Protein AF-A0A9E0G6K0-F1 (afdb_monomer)

Foldseek 3Di:
DDDDLVVLLVCLLQQLQCLLAADVDHCLVSLLVCCQQAVVSSVVNLVSSLNSVLVNLLVLLQCLQPPVVVSLVSQCPHPPGHPVLLVVLLVCVVVHPLLVSLLVCLVVVNRNSSSSSSCSNVVPPSVVNSVSSCVSSVVSSVVSSVVSNVVSCVPVVDRDND

Radius of gyration: 16.3 Å; Cα contacts (8 Å, |Δi|>4): 238; chains: 1; bounding box: 38×26×45 Å

Solvent-accessible surface area (backbone atoms only — not comparable to full-atom values): 8163 Å² total; per-residue (Å²): 134,85,74,55,73,68,58,52,38,52,50,30,19,52,39,16,22,36,33,16,59,75,42,81,65,62,53,62,61,57,33,38,53,35,13,53,65,22,39,64,57,18,64,68,32,48,64,31,23,50,51,17,23,50,55,18,24,49,53,30,15,50,37,7,51,76,39,39,71,63,41,50,56,54,45,48,70,30,82,97,40,46,69,68,59,52,52,51,53,43,51,43,47,70,79,41,59,54,56,60,41,48,31,50,34,45,71,75,65,47,64,64,31,52,57,20,23,43,34,20,56,71,64,51,54,70,68,58,50,52,54,37,48,50,50,24,48,47,53,46,54,53,51,53,34,49,50,42,36,53,50,36,30,72,75,63,77,56,48,40,78,120

Structure (mmCIF, N/CA/C/O backbone):
data_AF-A0A9E0G6K0-F1
#
_entry.id   AF-A0A9E0G6K0-F1
#
loop_
_atom_site.group_PDB
_atom_site.id
_atom_site.type_symbol
_atom_site.label_atom_id
_atom_site.label_alt_id
_atom_site.label_comp_id
_atom_site.label_asym_id
_atom_site.label_entity_id
_atom_site.label_seq_id
_atom_site.pdbx_PDB_ins_code
_atom_site.Cartn_x
_atom_site.Cartn_y
_atom_site.Cartn_z
_atom_site.occupancy
_atom_site.B_iso_or_equiv
_atom_site.auth_seq_id
_atom_site.auth_comp_id
_atom_site.auth_asym_id
_atom_site.auth_atom_id
_atom_site.pdbx_PDB_model_num
ATOM 1 N N . MET A 1 1 ? -20.016 -11.622 17.746 1.00 51.31 1 MET A N 1
ATOM 2 C CA . MET A 1 1 ? -18.907 -12.599 17.790 1.00 51.31 1 MET A CA 1
ATOM 3 C C . MET A 1 1 ? -17.608 -11.824 17.609 1.00 51.31 1 MET A C 1
ATOM 5 O O . MET A 1 1 ? -17.334 -11.375 16.505 1.00 51.31 1 MET A O 1
ATOM 9 N N . THR A 1 2 ? -16.867 -11.546 18.681 1.00 72.19 2 THR A N 1
ATOM 10 C CA . THR A 1 2 ? -15.574 -10.850 18.582 1.00 72.19 2 THR A CA 1
ATOM 11 C C . THR A 1 2 ? -14.532 -11.839 18.054 1.00 72.19 2 THR A C 1
ATOM 13 O O . THR A 1 2 ? -14.345 -12.919 18.612 1.00 72.19 2 THR A O 1
ATOM 16 N N . LEU A 1 3 ? -13.907 -11.532 16.914 1.00 82.38 3 LEU A N 1
ATOM 17 C CA . LEU A 1 3 ? -12.829 -12.362 16.368 1.00 82.38 3 LEU A CA 1
ATOM 18 C C . LEU A 1 3 ? -11.649 -12.380 17.348 1.00 82.38 3 LEU A C 1
ATOM 20 O O . LEU A 1 3 ? -11.385 -11.387 18.024 1.00 82.38 3 LEU A O 1
ATOM 24 N N . SER A 1 4 ? -10.916 -13.493 17.422 1.00 92.50 4 SER A N 1
ATOM 25 C CA . SER A 1 4 ? -9.696 -13.513 18.229 1.00 92.50 4 SER A CA 1
ATOM 26 C C . SER A 1 4 ? -8.639 -12.586 17.614 1.00 92.50 4 SER A C 1
ATOM 28 O O . SER A 1 4 ? -8.589 -12.448 16.384 1.00 92.50 4 SER A O 1
ATOM 30 N N . PRO A 1 5 ? -7.742 -11.992 18.422 1.00 92.19 5 PRO A N 1
ATOM 31 C CA . PRO A 1 5 ? -6.750 -11.059 17.899 1.00 92.19 5 PRO A CA 1
ATOM 32 C C . PRO A 1 5 ? -5.840 -11.679 16.826 1.00 92.19 5 PRO A C 1
ATOM 34 O O . PRO A 1 5 ? -5.481 -11.020 15.855 1.00 92.19 5 PRO A O 1
ATOM 37 N N . LEU A 1 6 ? -5.513 -12.972 16.951 1.00 94.75 6 LEU A N 1
ATOM 38 C CA . LEU A 1 6 ? -4.762 -13.709 15.931 1.00 94.75 6 LEU A CA 1
ATOM 39 C C . LEU A 1 6 ? -5.513 -13.755 14.593 1.00 94.75 6 LEU A C 1
ATOM 41 O O . LEU A 1 6 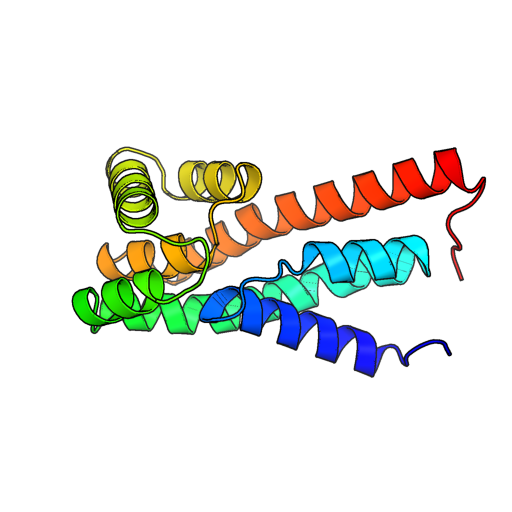? -4.927 -13.449 13.561 1.00 94.75 6 LEU A O 1
ATOM 45 N N . ARG A 1 7 ? -6.815 -14.073 14.611 1.00 95.31 7 ARG A N 1
ATOM 46 C CA . ARG A 1 7 ? -7.638 -14.122 13.393 1.00 95.31 7 ARG A CA 1
ATOM 47 C C . ARG A 1 7 ? -7.704 -12.761 12.709 1.00 95.31 7 ARG A C 1
ATOM 49 O O . ARG A 1 7 ? -7.574 -12.708 11.492 1.00 95.31 7 ARG A O 1
ATOM 56 N N . MET A 1 8 ? -7.852 -11.677 13.474 1.00 96.00 8 MET A N 1
ATOM 57 C CA . MET A 1 8 ? -7.858 -10.320 12.913 1.00 96.00 8 MET A CA 1
ATOM 58 C C . MET A 1 8 ? -6.560 -10.020 12.163 1.00 96.00 8 MET A C 1
ATOM 60 O O . MET A 1 8 ? -6.600 -9.572 11.024 1.00 96.00 8 MET A O 1
ATOM 64 N N . ARG A 1 9 ? -5.413 -10.349 12.765 1.00 97.31 9 ARG A N 1
ATOM 65 C CA . ARG A 1 9 ? -4.083 -10.112 12.182 1.00 97.31 9 ARG A CA 1
ATOM 66 C C . ARG A 1 9 ? -3.849 -10.954 10.935 1.00 97.31 9 ARG A C 1
ATOM 68 O O . ARG A 1 9 ? -3.331 -10.441 9.948 1.00 97.31 9 ARG A O 1
ATOM 75 N N . THR A 1 10 ? -4.280 -12.217 10.952 1.00 97.50 10 THR A N 1
ATOM 76 C CA . THR A 1 10 ? -4.235 -13.095 9.776 1.00 97.50 10 THR A CA 1
ATOM 77 C C . THR A 1 10 ? -5.090 -12.544 8.639 1.00 97.50 10 THR A C 1
ATOM 79 O O . THR A 1 10 ? -4.606 -12.467 7.515 1.00 97.50 10 THR A O 1
ATOM 82 N N . ILE A 1 11 ? -6.325 -12.110 8.918 1.00 96.88 11 ILE A N 1
ATOM 83 C CA . ILE A 1 11 ? -7.199 -11.498 7.906 1.00 96.88 11 ILE A CA 1
ATOM 84 C C . ILE A 1 11 ? -6.551 -10.227 7.352 1.00 96.88 11 ILE A C 1
ATOM 86 O O . ILE A 1 11 ? -6.446 -10.092 6.141 1.00 96.88 11 ILE A O 1
ATOM 90 N N . SER A 1 12 ? -6.044 -9.344 8.215 1.00 97.75 12 SER A N 1
ATOM 91 C CA . SER A 1 12 ? -5.348 -8.115 7.818 1.00 97.75 12 SER A CA 1
ATOM 92 C C . SER A 1 12 ? -4.178 -8.391 6.873 1.00 97.75 12 SER A C 1
ATOM 94 O O . SER A 1 12 ? -4.062 -7.753 5.827 1.00 97.75 12 SER A O 1
ATOM 96 N N . PHE A 1 13 ? -3.341 -9.374 7.208 1.00 98.31 13 PHE A N 1
ATOM 97 C CA . PHE A 1 13 ? -2.222 -9.785 6.366 1.00 98.31 13 PHE A CA 1
ATOM 98 C C . PHE A 1 13 ? -2.690 -10.338 5.016 1.00 98.31 13 PHE A C 1
ATOM 100 O O . PHE A 1 13 ? -2.244 -9.870 3.970 1.00 98.31 13 PHE A O 1
ATOM 107 N N . LEU A 1 14 ? -3.614 -11.303 5.022 1.00 97.38 14 LEU A N 1
ATOM 108 C CA . LEU A 1 14 ? -4.105 -11.932 3.795 1.00 97.38 14 LEU A CA 1
ATOM 109 C C . LEU A 1 14 ? -4.833 -10.936 2.890 1.00 97.38 14 LEU A C 1
ATOM 111 O O . LEU A 1 14 ? -4.693 -11.006 1.672 1.00 97.38 14 LEU A O 1
ATOM 115 N N . TRP A 1 15 ? -5.560 -9.979 3.467 1.00 96.88 15 TRP A N 1
ATOM 116 C CA . TRP A 1 15 ? -6.238 -8.930 2.711 1.00 96.88 15 TRP A CA 1
ATOM 117 C C . TRP A 1 15 ? -5.238 -7.978 2.058 1.00 96.88 15 TRP A C 1
ATOM 119 O O . TRP A 1 15 ? -5.356 -7.685 0.869 1.00 96.88 15 TRP A O 1
ATOM 129 N N . GLY A 1 16 ? -4.221 -7.538 2.808 1.00 97.25 16 GLY A N 1
ATOM 130 C CA . GLY A 1 16 ? -3.135 -6.719 2.270 1.00 97.25 16 GLY A CA 1
ATOM 131 C C . GLY A 1 16 ? -2.397 -7.416 1.126 1.00 97.25 16 GLY A C 1
ATOM 132 O O . GLY A 1 16 ? -2.149 -6.798 0.093 1.00 97.25 16 GLY A O 1
ATOM 133 N N . PHE A 1 17 ? -2.101 -8.710 1.281 1.00 97.81 17 PHE A N 1
ATOM 134 C CA . PHE A 1 17 ? -1.466 -9.531 0.247 1.00 97.81 17 PHE A CA 1
ATOM 135 C C . PHE A 1 17 ? -2.352 -9.701 -0.990 1.00 97.81 17 PHE A C 1
ATOM 137 O O . PHE A 1 17 ? -1.893 -9.513 -2.119 1.00 97.81 17 PHE A O 1
ATOM 144 N N . GLY A 1 18 ? -3.625 -10.039 -0.780 1.00 95.62 18 GLY A N 1
ATOM 145 C CA . GLY A 1 18 ? -4.591 -10.238 -1.852 1.00 95.62 18 GLY A CA 1
ATOM 146 C C . GLY A 1 18 ? -4.765 -8.975 -2.685 1.00 95.62 18 GLY A C 1
ATOM 147 O O . GLY A 1 18 ? -4.646 -9.029 -3.906 1.00 95.62 18 GLY A O 1
ATOM 148 N N . GLU A 1 19 ? -4.985 -7.822 -2.048 1.00 95.00 19 GLU A N 1
ATOM 149 C CA . GLU A 1 19 ? -5.148 -6.565 -2.783 1.00 95.00 19 GLU A CA 1
ATOM 150 C C . GLU A 1 19 ? -3.876 -6.139 -3.514 1.00 95.00 19 GLU A C 1
ATOM 152 O O . GLU A 1 19 ? -3.958 -5.666 -4.646 1.00 95.00 19 GLU A O 1
ATOM 157 N N . ALA A 1 20 ? -2.699 -6.374 -2.933 1.00 95.31 20 ALA A N 1
ATOM 158 C CA . ALA A 1 20 ? -1.437 -6.068 -3.595 1.00 95.31 20 ALA A CA 1
ATOM 159 C C . ALA A 1 20 ? -1.130 -6.970 -4.805 1.00 95.31 20 ALA A C 1
ATOM 161 O O . ALA A 1 20 ? -0.239 -6.631 -5.575 1.00 95.31 20 ALA A O 1
ATOM 162 N N . THR A 1 21 ? -1.850 -8.083 -4.992 1.00 92.88 21 THR A N 1
ATOM 163 C CA . THR A 1 21 ? -1.622 -9.048 -6.082 1.00 92.88 21 THR A CA 1
ATOM 164 C C . THR A 1 21 ? -2.771 -9.054 -7.091 1.00 92.88 21 THR A C 1
ATOM 166 O O . THR A 1 21 ? -2.654 -8.461 -8.159 1.00 92.88 21 THR A O 1
ATOM 169 N N . PHE A 1 22 ? -3.906 -9.674 -6.761 1.00 87.31 22 PHE A N 1
ATOM 170 C CA . PHE A 1 22 ? -5.002 -9.937 -7.707 1.00 87.31 22 PHE A CA 1
ATOM 171 C C . PHE A 1 22 ? -6.357 -9.364 -7.270 1.00 87.31 22 PHE A C 1
ATOM 173 O O . PHE A 1 22 ? -7.223 -9.111 -8.102 1.00 87.31 22 PHE A O 1
ATOM 180 N N . PHE A 1 23 ? -6.558 -9.115 -5.978 1.00 83.31 23 PHE A N 1
ATOM 181 C CA . PHE A 1 23 ? -7.855 -8.730 -5.424 1.00 83.31 23 PHE A CA 1
ATOM 182 C C . PHE A 1 23 ? -8.147 -7.242 -5.649 1.00 83.31 23 PHE A C 1
ATOM 184 O O . PHE A 1 23 ? -7.242 -6.413 -5.552 1.00 83.31 23 PHE A O 1
ATOM 191 N N . PHE A 1 24 ? -9.395 -6.884 -5.959 1.00 79.81 24 PHE A N 1
ATOM 192 C CA . PHE A 1 24 ? -9.778 -5.487 -6.221 1.00 79.81 24 PHE A CA 1
ATOM 193 C C . PHE A 1 24 ? -10.325 -4.756 -4.982 1.00 79.81 24 PHE A C 1
ATOM 195 O O . PHE A 1 24 ? -10.432 -3.532 -4.990 1.00 79.81 24 PHE A O 1
ATOM 202 N N . PHE A 1 25 ? -10.664 -5.476 -3.906 1.00 85.12 25 PHE A N 1
ATOM 203 C CA . PHE A 1 25 ? -11.187 -4.862 -2.685 1.00 85.12 25 PHE A CA 1
ATOM 204 C C . PHE A 1 25 ? -10.066 -4.349 -1.781 1.00 85.12 25 PHE A C 1
ATOM 206 O O . PHE A 1 25 ? -9.239 -5.120 -1.288 1.00 85.12 25 PHE A O 1
ATOM 213 N N . VAL A 1 26 ? -10.093 -3.048 -1.503 1.00 89.38 26 VAL A N 1
ATOM 214 C CA . VAL A 1 26 ? -9.063 -2.356 -0.723 1.00 89.38 26 VAL A CA 1
ATOM 215 C C . VAL A 1 26 ? -9.130 -2.740 0.767 1.00 89.38 26 VAL A C 1
ATOM 217 O O . VAL A 1 26 ? -10.234 -2.825 1.315 1.00 89.38 26 VAL A O 1
ATOM 220 N N . PRO A 1 27 ? -7.985 -2.939 1.457 1.00 92.94 27 PRO A N 1
ATOM 221 C CA . PRO A 1 27 ? -7.952 -3.234 2.894 1.00 92.94 27 PRO A CA 1
ATOM 222 C C . PRO A 1 27 ? -8.623 -2.185 3.788 1.00 92.94 27 PRO A C 1
ATOM 224 O O . PRO A 1 27 ? -8.969 -2.479 4.930 1.00 92.94 27 PRO A O 1
ATOM 227 N N . ASP A 1 28 ? -8.823 -0.977 3.267 1.00 93.88 28 ASP A N 1
ATOM 228 C CA . ASP A 1 28 ? -9.561 0.122 3.884 1.00 93.88 28 ASP A CA 1
ATOM 229 C C . ASP A 1 28 ? -10.904 -0.343 4.462 1.00 93.88 28 ASP A C 1
ATOM 231 O O . ASP A 1 28 ? -11.222 -0.006 5.596 1.00 93.88 28 ASP A O 1
ATOM 235 N N . ILE A 1 29 ? -11.645 -1.195 3.740 1.00 95.06 29 ILE A N 1
ATOM 236 C CA . ILE A 1 29 ? -12.942 -1.736 4.186 1.00 95.06 29 ILE A CA 1
ATOM 237 C C . ILE A 1 29 ? -12.784 -2.489 5.513 1.00 95.06 29 ILE A C 1
ATOM 239 O O . ILE A 1 29 ? -13.555 -2.297 6.456 1.00 95.06 29 ILE A O 1
ATOM 243 N N . TRP A 1 30 ? -11.760 -3.337 5.592 1.00 95.88 30 TRP A N 1
ATOM 244 C CA . TRP A 1 30 ? -11.474 -4.146 6.768 1.00 95.88 30 TRP A CA 1
ATOM 245 C C . TRP A 1 30 ? -10.995 -3.293 7.949 1.00 95.88 30 TRP A C 1
ATOM 247 O O . TRP A 1 30 ? -11.476 -3.466 9.069 1.00 95.88 30 TRP A O 1
ATOM 257 N N . LEU A 1 31 ? -10.097 -2.333 7.707 1.00 96.69 31 LEU A N 1
ATOM 258 C CA . LEU A 1 31 ? -9.599 -1.424 8.745 1.00 96.69 31 LEU A CA 1
ATOM 259 C C . LEU A 1 31 ? -10.696 -0.492 9.277 1.00 96.69 31 LEU A C 1
ATOM 261 O O . LEU A 1 31 ? -10.784 -0.287 10.489 1.00 96.69 31 LEU A O 1
ATOM 265 N N . THR A 1 32 ? -11.568 0.016 8.402 1.00 95.69 32 THR A N 1
ATOM 266 C CA . THR A 1 32 ? -12.750 0.797 8.781 1.00 95.69 32 THR A CA 1
ATOM 267 C C . THR A 1 32 ? -13.697 -0.025 9.651 1.00 95.69 32 THR A C 1
ATOM 269 O O . THR A 1 32 ? -14.135 0.456 10.692 1.00 95.69 32 THR A O 1
ATOM 272 N N . TYR A 1 33 ? -13.978 -1.280 9.290 1.00 94.56 33 TYR A N 1
ATOM 273 C CA . TYR A 1 33 ? -14.779 -2.160 10.143 1.00 94.56 33 TYR A CA 1
ATOM 274 C C . TYR A 1 33 ? -14.133 -2.355 11.522 1.00 94.56 33 TYR A C 1
ATOM 276 O O . TYR A 1 33 ? -14.790 -2.166 12.546 1.00 94.56 33 TYR A O 1
ATOM 284 N N . LEU A 1 34 ? -12.837 -2.689 11.559 1.00 94.94 34 LEU A N 1
ATOM 285 C CA . LEU A 1 34 ? -12.132 -2.923 12.816 1.00 94.94 34 LEU A CA 1
ATOM 286 C C . LEU A 1 34 ? -12.154 -1.695 13.718 1.00 94.94 34 LEU A C 1
ATOM 288 O O . LEU A 1 34 ? -12.482 -1.836 14.889 1.00 94.94 34 LEU A O 1
ATOM 292 N N . VAL A 1 35 ? -11.846 -0.507 13.192 1.00 95.38 35 VAL A N 1
ATOM 293 C CA . VAL A 1 35 ? -11.763 0.705 14.015 1.00 95.38 35 VAL A CA 1
ATOM 294 C C . VAL A 1 35 ? -13.121 1.144 14.558 1.00 95.38 35 VAL A C 1
ATOM 296 O O . VAL A 1 35 ? -13.165 1.693 15.652 1.00 95.38 35 VAL A O 1
ATOM 299 N N . LEU A 1 36 ? -14.219 0.867 13.846 1.00 92.75 36 LEU A N 1
ATOM 300 C CA . LEU A 1 36 ? -15.579 1.155 14.316 1.00 92.75 36 LEU A CA 1
ATOM 301 C C . LEU A 1 36 ? -16.058 0.170 15.393 1.00 92.75 36 LEU A C 1
ATOM 303 O O . LEU A 1 36 ? -16.867 0.539 16.239 1.00 92.75 36 LEU A O 1
ATOM 307 N N . VAL A 1 37 ? -15.566 -1.073 15.378 1.00 90.62 37 VAL A N 1
ATOM 308 C CA . VAL A 1 37 ? -15.896 -2.095 16.390 1.00 90.62 37 VAL A CA 1
ATOM 309 C C . VAL A 1 37 ? -14.991 -1.994 17.617 1.00 90.62 37 VAL A C 1
ATOM 311 O O . VAL A 1 37 ? -15.445 -2.171 18.745 1.00 90.62 37 VAL A O 1
ATOM 314 N N . ASN A 1 38 ? -13.701 -1.771 17.390 1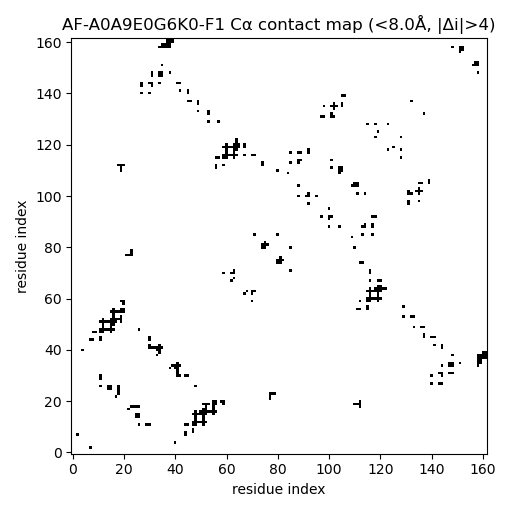.00 91.38 38 ASN A N 1
ATOM 315 C CA . ASN A 1 38 ? -12.671 -1.643 18.406 1.00 91.38 38 ASN A CA 1
ATOM 316 C C . ASN A 1 38 ? -11.561 -0.735 17.870 1.00 91.38 38 ASN A C 1
ATOM 318 O O . ASN A 1 38 ? -10.721 -1.147 17.058 1.00 91.38 38 ASN A O 1
ATOM 322 N N . ARG A 1 39 ? -11.527 0.500 18.372 1.00 92.12 39 ARG A N 1
ATOM 323 C CA . ARG A 1 39 ? -10.594 1.526 17.898 1.00 92.12 39 ARG A CA 1
ATOM 324 C C . ARG A 1 39 ? -9.145 1.045 17.920 1.00 92.12 39 ARG A C 1
ATOM 326 O O . ARG A 1 39 ? -8.398 1.230 16.959 1.00 92.12 39 ARG A O 1
ATOM 333 N N . ARG A 1 40 ? -8.748 0.403 19.018 1.00 93.31 40 ARG A N 1
ATOM 334 C CA . ARG A 1 40 ? -7.383 -0.071 19.258 1.00 93.31 40 ARG A CA 1
ATOM 335 C C . ARG A 1 40 ? -6.990 -1.174 18.279 1.00 93.31 40 ARG A C 1
ATOM 337 O O . ARG A 1 40 ? -5.875 -1.142 17.757 1.00 93.31 40 ARG A O 1
ATOM 344 N N . GLU A 1 41 ? -7.882 -2.117 17.993 1.00 94.56 41 GLU A N 1
ATOM 345 C CA . GLU A 1 41 ? -7.612 -3.159 17.001 1.00 94.56 41 GLU A CA 1
ATOM 346 C C . GLU A 1 41 ? -7.567 -2.604 15.573 1.00 94.56 41 GLU A C 1
ATOM 348 O O . GLU A 1 41 ? -6.727 -3.062 14.801 1.00 94.56 41 GLU A O 1
ATOM 353 N N . GLY A 1 42 ? -8.346 -1.568 15.238 1.00 95.19 42 GLY A N 1
ATOM 354 C CA . GLY A 1 42 ? -8.221 -0.859 13.957 1.00 95.19 42 GLY A CA 1
ATOM 355 C C . GLY A 1 42 ? -6.783 -0.413 13.673 1.00 95.19 42 GLY A C 1
ATOM 356 O O . GLY A 1 42 ? -6.187 -0.808 12.672 1.00 95.19 42 GLY A O 1
ATOM 357 N N . TYR A 1 43 ? -6.169 0.317 14.608 1.00 96.88 43 TYR A N 1
ATOM 358 C CA . TYR A 1 43 ? -4.783 0.776 14.455 1.00 96.88 43 TYR A CA 1
ATOM 359 C C . TYR A 1 43 ? -3.747 -0.348 14.560 1.00 96.88 43 TYR A C 1
ATOM 361 O O . TYR A 1 43 ? -2.777 -0.366 13.802 1.00 96.88 43 TYR A O 1
ATOM 369 N N . ARG A 1 44 ? -3.942 -1.317 15.465 1.00 97.06 44 ARG A N 1
ATOM 370 C CA . ARG A 1 44 ? -3.012 -2.450 15.636 1.00 97.06 44 ARG A CA 1
ATOM 371 C C . ARG A 1 44 ? -2.914 -3.341 14.404 1.00 97.06 44 ARG A C 1
ATOM 373 O O . ARG A 1 44 ? -1.909 -4.029 14.245 1.00 97.06 44 ARG A O 1
ATOM 380 N N . ASN A 1 45 ? -3.935 -3.349 13.551 1.00 98.06 45 ASN A N 1
ATOM 381 C CA . ASN A 1 45 ? -3.975 -4.188 12.360 1.00 98.06 45 ASN A CA 1
ATOM 382 C C . ASN A 1 45 ? -3.341 -3.535 11.118 1.00 98.06 45 ASN A C 1
ATOM 384 O O . ASN A 1 45 ? -2.938 -4.262 10.211 1.00 98.06 45 ASN A O 1
ATOM 388 N N . ILE A 1 46 ? -3.146 -2.210 11.101 1.00 98.31 46 ILE A N 1
ATOM 389 C CA . ILE A 1 46 ? -2.453 -1.483 10.019 1.00 98.31 46 ILE A CA 1
ATOM 390 C C . ILE A 1 46 ? -1.095 -2.110 9.645 1.00 98.31 46 ILE A C 1
ATOM 392 O O . ILE A 1 46 ? -0.901 -2.408 8.465 1.00 98.31 46 ILE A O 1
ATOM 396 N N . PRO A 1 47 ? -0.156 -2.373 10.580 1.00 98.38 47 PRO A N 1
ATOM 397 C CA . PRO A 1 47 ? 1.137 -2.960 10.218 1.00 98.38 47 PRO A CA 1
ATOM 398 C C . PRO A 1 47 ? 1.015 -4.351 9.581 1.00 98.38 47 PRO A C 1
ATOM 400 O O . PRO A 1 47 ? 1.833 -4.698 8.735 1.00 98.38 47 PRO A O 1
ATOM 403 N N . PHE A 1 48 ? -0.014 -5.134 9.919 1.00 98.44 48 PHE A N 1
ATOM 404 C CA . PHE A 1 48 ? -0.241 -6.449 9.312 1.00 98.44 48 PHE A CA 1
ATOM 405 C C . PHE A 1 48 ? -0.755 -6.326 7.877 1.00 98.44 48 PHE A C 1
ATOM 407 O O . PHE A 1 48 ? -0.299 -7.067 7.009 1.00 98.44 48 PHE A O 1
ATOM 414 N N . VAL A 1 49 ? -1.634 -5.353 7.609 1.00 98.19 49 VAL A N 1
ATOM 415 C CA . VAL A 1 49 ? -2.044 -5.016 6.237 1.00 98.19 49 VAL A CA 1
ATOM 416 C C . VAL A 1 49 ? -0.841 -4.560 5.415 1.00 98.19 49 VAL A C 1
ATOM 418 O O . VAL A 1 49 ? -0.669 -5.017 4.288 1.00 98.19 49 VAL A O 1
ATOM 421 N N . ILE A 1 50 ? 0.018 -3.698 5.973 1.00 98.31 50 ILE A N 1
ATOM 422 C CA . ILE A 1 50 ? 1.244 -3.246 5.298 1.00 98.31 50 ILE A CA 1
ATOM 423 C C . ILE A 1 50 ? 2.174 -4.431 5.028 1.00 98.31 50 ILE A C 1
ATOM 425 O O . ILE A 1 50 ? 2.663 -4.557 3.913 1.00 98.31 50 ILE A O 1
ATOM 429 N N . ALA A 1 51 ? 2.386 -5.325 5.996 1.00 98.50 51 ALA A N 1
ATOM 430 C CA . ALA A 1 51 ? 3.235 -6.501 5.815 1.00 98.50 51 ALA A CA 1
ATOM 431 C C . ALA A 1 51 ? 2.714 -7.427 4.704 1.00 98.50 51 ALA A C 1
ATOM 433 O O . ALA A 1 51 ? 3.483 -7.851 3.843 1.00 98.50 51 ALA A O 1
ATOM 434 N N . GLY A 1 52 ? 1.403 -7.687 4.679 1.00 98.31 52 GLY A N 1
ATOM 435 C CA . GLY A 1 52 ? 0.767 -8.435 3.596 1.00 98.31 52 GLY A CA 1
ATOM 436 C C . GLY A 1 52 ? 0.935 -7.739 2.248 1.00 98.31 52 GLY A C 1
ATOM 437 O O . GLY A 1 52 ? 1.324 -8.365 1.265 1.00 98.31 52 GLY A O 1
ATOM 438 N N . ALA A 1 53 ? 0.715 -6.424 2.218 1.00 97.94 53 ALA A N 1
ATOM 439 C CA . ALA A 1 53 ? 0.870 -5.613 1.020 1.00 97.94 53 ALA A CA 1
ATOM 440 C C . ALA A 1 53 ? 2.307 -5.607 0.496 1.00 97.94 53 ALA A C 1
ATOM 442 O O . ALA A 1 53 ? 2.496 -5.720 -0.704 1.00 97.94 53 ALA A O 1
ATOM 443 N N . LEU A 1 54 ? 3.314 -5.528 1.367 1.00 98.44 54 LEU A N 1
ATOM 444 C CA . LEU A 1 54 ? 4.718 -5.634 0.972 1.00 98.44 54 LEU A CA 1
ATOM 445 C C . LEU A 1 54 ? 5.041 -7.012 0.401 1.00 98.44 54 LEU A C 1
ATOM 447 O O . LEU A 1 54 ? 5.735 -7.094 -0.605 1.00 98.44 54 LEU A O 1
ATOM 451 N N . ALA A 1 55 ? 4.524 -8.085 1.004 1.00 98.50 55 ALA A N 1
ATOM 452 C CA . ALA A 1 55 ? 4.725 -9.434 0.489 1.00 98.50 55 ALA A CA 1
ATOM 453 C C . ALA A 1 55 ? 4.090 -9.606 -0.902 1.00 98.50 55 ALA A C 1
ATOM 455 O O . ALA A 1 55 ? 4.744 -10.087 -1.823 1.00 98.50 55 ALA A O 1
ATOM 456 N N . GLY A 1 56 ? 2.845 -9.156 -1.086 1.00 98.00 56 GLY A N 1
ATOM 457 C CA . GLY A 1 56 ? 2.172 -9.204 -2.387 1.00 98.00 56 GLY A CA 1
ATOM 458 C C . GLY A 1 56 ? 2.795 -8.256 -3.417 1.00 98.00 56 GLY A C 1
ATOM 459 O O . GLY A 1 56 ? 3.002 -8.623 -4.571 1.00 98.00 56 GLY A O 1
ATOM 460 N N . GLY A 1 57 ? 3.179 -7.058 -2.983 1.00 97.94 57 GLY A N 1
ATOM 461 C CA . GLY A 1 57 ? 3.876 -6.065 -3.793 1.00 97.94 57 GLY A CA 1
ATOM 462 C C . GLY A 1 57 ? 5.246 -6.549 -4.244 1.00 97.94 57 GLY A C 1
ATOM 463 O O . GLY A 1 57 ? 5.611 -6.311 -5.384 1.00 97.94 57 GLY A O 1
ATOM 464 N N . ALA A 1 58 ? 5.976 -7.289 -3.407 1.00 98.50 58 ALA A N 1
ATOM 465 C CA . ALA A 1 58 ? 7.230 -7.923 -3.800 1.00 98.50 58 ALA A CA 1
ATOM 466 C C . ALA A 1 58 ? 7.013 -8.959 -4.913 1.00 98.50 58 ALA A C 1
ATOM 468 O O . ALA A 1 58 ? 7.782 -8.983 -5.868 1.00 98.50 58 ALA A O 1
ATOM 469 N N . VAL A 1 59 ? 5.944 -9.764 -4.845 1.00 98.31 59 VAL A N 1
ATOM 470 C CA . VAL A 1 59 ? 5.586 -10.701 -5.926 1.00 98.31 59 VAL A CA 1
ATOM 471 C C . VAL A 1 59 ? 5.329 -9.945 -7.231 1.00 98.31 59 VAL A C 1
ATOM 473 O O . VAL A 1 59 ? 5.913 -10.284 -8.256 1.00 98.31 59 VAL A O 1
ATOM 476 N N . MET A 1 60 ? 4.512 -8.891 -7.193 1.00 98.25 60 MET A N 1
ATOM 477 C CA . MET A 1 60 ? 4.197 -8.093 -8.383 1.00 98.25 60 MET A CA 1
ATOM 478 C C . MET A 1 60 ? 5.403 -7.311 -8.915 1.00 98.25 60 MET A C 1
ATOM 480 O O . MET A 1 60 ? 5.576 -7.199 -10.125 1.00 98.25 60 MET A O 1
ATOM 484 N N . TYR A 1 61 ? 6.263 -6.815 -8.025 1.00 98.50 61 TYR A N 1
ATOM 485 C CA . TYR A 1 61 ? 7.526 -6.173 -8.373 1.00 98.50 61 TYR A CA 1
ATOM 486 C C . TYR A 1 61 ? 8.445 -7.144 -9.113 1.00 98.50 61 TYR A C 1
ATOM 488 O O . TYR A 1 61 ? 8.936 -6.827 -10.192 1.00 98.50 61 TYR A O 1
ATOM 496 N N . LEU A 1 62 ? 8.644 -8.352 -8.578 1.00 98.44 62 LEU A N 1
ATOM 497 C CA . LEU A 1 62 ? 9.470 -9.363 -9.238 1.00 98.44 62 LEU A CA 1
ATOM 498 C C . LEU A 1 62 ? 8.849 -9.787 -10.572 1.00 98.44 62 LEU A C 1
ATOM 500 O O . LEU A 1 62 ? 9.570 -9.967 -11.549 1.00 98.44 62 LEU A O 1
ATOM 504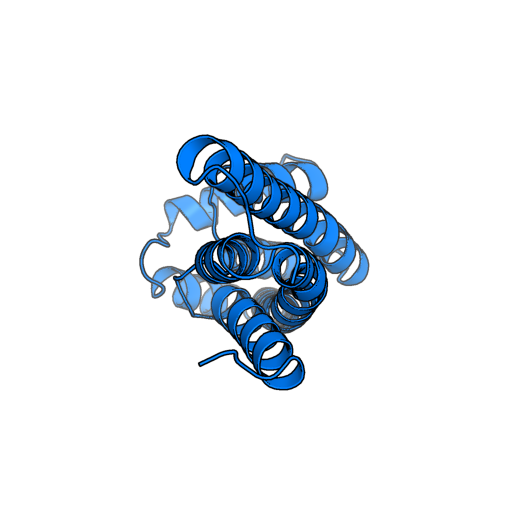 N N . TYR A 1 63 ? 7.520 -9.881 -10.645 1.00 98.12 63 TYR A N 1
ATOM 505 C CA . TYR A 1 63 ? 6.833 -10.179 -11.896 1.00 98.12 63 TYR A CA 1
ATOM 506 C C . TYR A 1 63 ? 7.087 -9.094 -12.955 1.00 98.12 63 TYR A C 1
ATOM 508 O 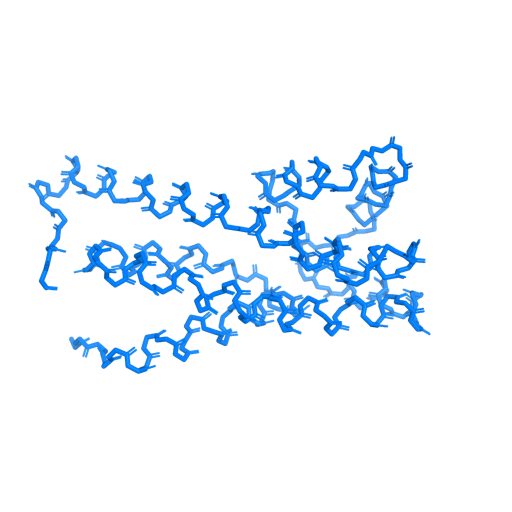O . TYR A 1 63 ? 7.448 -9.417 -14.083 1.00 98.12 63 TYR A O 1
ATOM 516 N N . GLY A 1 64 ? 7.001 -7.815 -12.577 1.00 98.00 64 GLY A N 1
ATOM 517 C CA . GLY A 1 64 ? 7.356 -6.698 -13.454 1.00 98.00 64 GLY A CA 1
ATOM 518 C C . GLY A 1 64 ? 8.831 -6.683 -13.864 1.00 98.00 64 GLY A C 1
ATOM 519 O O . GLY A 1 64 ? 9.136 -6.394 -15.015 1.00 98.00 64 GLY A O 1
ATOM 520 N N . ALA A 1 65 ? 9.741 -7.048 -12.956 1.00 98.00 65 ALA A N 1
ATOM 521 C CA . ALA A 1 65 ? 11.181 -7.063 -13.218 1.00 98.00 65 ALA A CA 1
ATOM 522 C C . ALA A 1 65 ? 11.621 -8.187 -14.173 1.00 98.00 65 ALA A C 1
ATOM 524 O O . ALA A 1 65 ? 12.541 -7.989 -14.964 1.00 98.00 65 ALA A O 1
ATOM 525 N N . TYR A 1 66 ? 10.991 -9.365 -14.100 1.00 97.94 66 TYR A N 1
ATOM 526 C CA . TYR A 1 66 ? 11.390 -10.536 -14.895 1.00 97.94 66 TYR A CA 1
ATOM 527 C C . TYR A 1 66 ? 10.502 -10.809 -16.114 1.00 97.94 66 TYR A C 1
ATOM 529 O O . TYR A 1 66 ? 10.947 -11.484 -17.040 1.00 97.94 66 TYR A O 1
ATOM 537 N N . ALA A 1 67 ? 9.256 -10.329 -16.125 1.00 97.44 67 ALA A N 1
ATOM 538 C CA . ALA A 1 67 ? 8.292 -10.590 -17.194 1.00 97.44 67 ALA A CA 1
ATOM 539 C C . ALA A 1 67 ? 7.278 -9.439 -17.337 1.00 97.44 67 ALA A C 1
ATOM 541 O O . ALA A 1 67 ? 6.066 -9.650 -17.242 1.00 97.44 67 ALA A O 1
ATOM 542 N N . SER A 1 68 ? 7.775 -8.219 -17.571 1.00 95.25 68 SER A N 1
ATOM 543 C CA . SER A 1 68 ? 6.977 -6.984 -17.635 1.00 95.25 68 SER A CA 1
ATOM 544 C C . SER A 1 68 ? 5.766 -7.079 -18.567 1.00 95.25 68 SER A C 1
ATOM 546 O O . SER A 1 68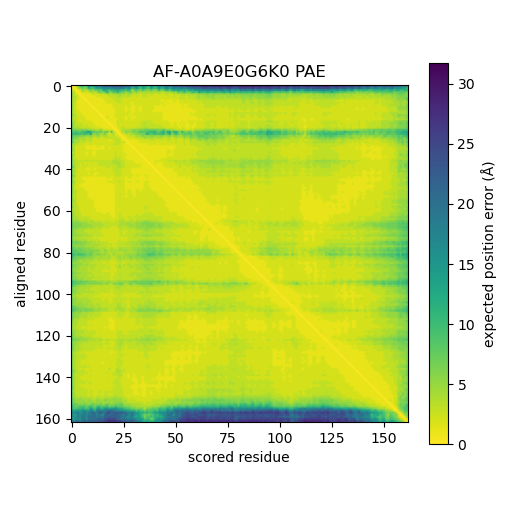 ? 4.660 -6.757 -18.140 1.00 95.25 68 SER A O 1
ATOM 548 N N . ASP A 1 69 ? 5.925 -7.574 -19.797 1.00 95.38 69 ASP A N 1
ATOM 549 C CA . ASP A 1 69 ? 4.817 -7.682 -20.760 1.00 95.38 69 ASP A CA 1
ATOM 550 C C . ASP A 1 69 ? 3.685 -8.577 -20.233 1.00 95.38 69 ASP A C 1
ATOM 552 O O . ASP A 1 69 ? 2.512 -8.201 -20.249 1.00 95.38 69 ASP A O 1
ATOM 556 N N . SER A 1 70 ? 4.042 -9.737 -19.674 1.00 97.19 70 SER A N 1
ATOM 557 C CA . SER A 1 70 ? 3.086 -10.670 -19.068 1.00 97.19 70 SER A CA 1
ATOM 558 C C . SER A 1 70 ? 2.445 -10.086 -17.805 1.00 97.19 70 SER A C 1
ATOM 560 O O . SER A 1 70 ? 1.247 -10.258 -17.573 1.00 97.19 70 SER A O 1
ATOM 562 N N . ALA A 1 71 ? 3.212 -9.352 -16.995 1.00 96.56 71 ALA A N 1
ATOM 563 C CA . ALA A 1 71 ? 2.701 -8.673 -15.810 1.00 96.56 71 ALA A CA 1
ATOM 564 C C . ALA A 1 71 ? 1.695 -7.569 -16.171 1.00 96.56 71 ALA A C 1
ATOM 566 O O . ALA A 1 71 ? 0.679 -7.421 -15.494 1.00 96.56 71 ALA A O 1
ATOM 567 N N . ARG A 1 72 ? 1.930 -6.827 -17.260 1.00 95.50 72 ARG A N 1
ATOM 568 C CA . ARG A 1 72 ? 1.009 -5.795 -17.761 1.00 95.50 72 ARG A CA 1
ATOM 569 C C . ARG A 1 72 ? -0.288 -6.404 -18.290 1.00 95.50 72 ARG A C 1
ATOM 571 O O . ARG A 1 72 ? -1.352 -5.906 -17.938 1.00 95.50 72 ARG A O 1
ATOM 578 N N . LEU A 1 73 ? -0.216 -7.512 -19.032 1.00 95.19 73 LEU A N 1
ATOM 579 C CA . LEU A 1 73 ? -1.406 -8.268 -19.453 1.00 95.19 73 LEU A CA 1
ATOM 580 C C . LEU A 1 73 ? -2.199 -8.805 -18.256 1.00 95.19 73 LEU A C 1
ATOM 582 O O . LEU A 1 73 ? -3.425 -8.745 -18.239 1.00 95.19 73 LEU A O 1
ATOM 586 N N . PHE A 1 74 ? -1.504 -9.301 -17.230 1.00 95.75 74 PHE A N 1
ATOM 587 C CA . PHE A 1 74 ? -2.151 -9.726 -15.994 1.00 95.75 74 PHE A CA 1
ATOM 588 C C . PHE A 1 74 ? -2.872 -8.563 -15.300 1.00 95.75 74 PHE A C 1
ATOM 590 O O . PHE A 1 74 ? -4.003 -8.736 -14.856 1.00 95.75 74 PHE A O 1
ATOM 597 N N . LEU A 1 75 ? -2.243 -7.386 -15.218 1.00 94.81 75 LEU A N 1
ATOM 598 C CA . LEU A 1 75 ? -2.865 -6.195 -14.640 1.00 94.81 75 LEU A CA 1
ATOM 599 C C . LEU A 1 75 ? -4.107 -5.754 -15.419 1.00 94.81 75 LEU A C 1
ATOM 601 O O . LEU A 1 75 ? -5.101 -5.423 -14.788 1.00 94.81 75 LEU A O 1
ATOM 605 N N . ASP A 1 76 ? -4.069 -5.787 -16.750 1.00 93.50 76 ASP A N 1
ATOM 606 C CA . ASP A 1 76 ? -5.204 -5.427 -17.613 1.00 93.50 76 ASP A CA 1
ATOM 607 C C . ASP A 1 76 ? -6.410 -6.372 -17.443 1.00 93.50 76 ASP A C 1
ATOM 609 O O . ASP A 1 76 ? -7.562 -5.979 -17.599 1.00 93.50 76 ASP A O 1
ATOM 613 N N . ALA A 1 77 ? -6.165 -7.622 -17.039 1.00 92.38 77 ALA A N 1
ATOM 614 C CA . ALA A 1 77 ? -7.224 -8.573 -16.710 1.00 92.38 77 ALA A CA 1
ATOM 615 C C . ALA A 1 77 ? -7.864 -8.332 -15.325 1.00 92.38 77 ALA A C 1
ATOM 617 O O . ALA A 1 77 ? -8.905 -8.922 -15.014 1.00 92.38 77 ALA A O 1
ATOM 618 N N . VAL A 1 78 ? -7.262 -7.502 -14.465 1.00 91.00 78 VAL A N 1
ATOM 619 C CA . VAL A 1 78 ? -7.817 -7.183 -13.143 1.00 91.00 78 VAL A CA 1
ATOM 620 C C . VAL A 1 78 ? -8.936 -6.145 -13.298 1.00 91.00 78 VAL A C 1
ATOM 622 O O . VAL A 1 78 ? -8.711 -5.085 -13.882 1.00 91.00 78 VAL A O 1
ATOM 625 N N . PRO A 1 79 ? -10.131 -6.370 -12.715 1.00 89.06 79 PRO A N 1
ATOM 626 C CA . PRO A 1 79 ? -11.219 -5.400 -12.783 1.00 89.06 79 PRO A CA 1
ATOM 627 C C . PRO A 1 79 ? -10.799 -4.000 -12.320 1.00 89.06 79 PRO A C 1
ATOM 629 O O . PRO A 1 79 ? -10.098 -3.855 -11.318 1.00 89.06 79 PRO A O 1
ATOM 632 N N . ALA A 1 80 ? -11.288 -2.977 -13.028 1.00 86.88 80 ALA A N 1
ATOM 633 C CA . ALA A 1 80 ? -10.986 -1.559 -12.797 1.00 86.88 80 ALA A CA 1
ATOM 634 C C . ALA A 1 80 ? -9.521 -1.139 -13.042 1.00 86.88 80 ALA A C 1
ATOM 636 O O . ALA A 1 80 ? -9.157 -0.001 -12.745 1.00 86.88 80 ALA A O 1
ATOM 637 N N . ILE A 1 81 ? -8.699 -2.014 -13.624 1.00 90.56 81 ILE A N 1
ATOM 638 C CA . ILE A 1 81 ? -7.397 -1.660 -14.188 1.00 90.56 81 ILE A CA 1
ATOM 639 C C . ILE A 1 81 ? -7.523 -1.740 -15.705 1.00 90.56 81 ILE A C 1
ATOM 641 O O . ILE A 1 81 ? -8.053 -2.706 -16.233 1.00 90.56 81 ILE A O 1
ATOM 645 N N . GLY A 1 82 ? -7.083 -0.692 -16.395 1.00 89.62 82 GLY A N 1
ATOM 646 C CA . GLY A 1 82 ? -7.023 -0.664 -17.853 1.00 89.62 82 GLY A CA 1
ATOM 647 C C . GLY A 1 82 ? -5.702 -0.065 -18.332 1.00 89.62 82 GLY A C 1
ATOM 648 O O . GLY A 1 82 ? -4.968 0.517 -17.519 1.00 89.62 82 GLY A O 1
ATOM 649 N N . PRO A 1 83 ? -5.405 -0.129 -19.642 1.00 91.31 83 PRO A N 1
ATOM 650 C CA . PRO A 1 83 ? -4.079 0.192 -20.169 1.00 91.31 83 PRO A CA 1
ATOM 651 C C . PRO A 1 83 ? -3.662 1.634 -19.873 1.00 91.31 83 PRO A C 1
ATOM 653 O O . PRO A 1 83 ? -2.554 1.878 -19.408 1.00 91.31 83 PRO A O 1
ATOM 656 N N . ALA A 1 84 ? -4.597 2.581 -20.005 1.00 93.44 84 ALA A N 1
ATOM 657 C CA . ALA A 1 84 ? -4.361 3.996 -19.724 1.00 93.44 84 ALA A CA 1
ATOM 658 C C . ALA A 1 84 ? -3.917 4.266 -18.273 1.00 93.44 84 ALA A C 1
ATOM 660 O O . ALA A 1 84 ? -3.109 5.161 -18.031 1.00 93.44 84 ALA A O 1
ATOM 661 N N . LEU A 1 85 ? -4.417 3.493 -17.301 1.00 94.12 85 LEU A N 1
ATOM 662 C CA . LEU A 1 85 ? -4.030 3.647 -15.896 1.00 94.12 85 LEU A CA 1
ATOM 663 C C . LEU A 1 85 ? -2.609 3.121 -15.653 1.00 94.12 85 LEU A C 1
ATOM 665 O O . LEU A 1 85 ? -1.846 3.726 -14.902 1.00 94.12 85 LEU A O 1
ATOM 669 N N . ILE A 1 86 ? -2.251 2.016 -16.313 1.00 94.88 86 ILE A N 1
ATOM 670 C CA . ILE A 1 86 ? -0.907 1.428 -16.259 1.00 94.88 86 ILE A CA 1
ATOM 671 C C . ILE A 1 86 ? 0.102 2.377 -16.914 1.00 94.88 86 ILE A C 1
ATOM 673 O O . ILE A 1 86 ? 1.132 2.685 -16.315 1.00 94.88 86 ILE A O 1
ATOM 677 N N . ASP A 1 87 ? -0.208 2.873 -18.112 1.00 95.62 87 ASP A N 1
ATOM 678 C CA . ASP A 1 87 ? 0.646 3.798 -18.862 1.00 95.62 87 ASP A CA 1
ATOM 679 C C . ASP A 1 87 ? 0.822 5.127 -18.122 1.00 95.62 87 ASP A C 1
ATOM 681 O O . ASP A 1 87 ? 1.945 5.607 -17.980 1.00 95.62 87 ASP A O 1
ATOM 685 N N . GLY A 1 88 ? -0.256 5.684 -17.561 1.00 96.19 88 GLY A N 1
ATOM 686 C CA . GLY A 1 88 ? -0.188 6.908 -16.763 1.00 96.19 88 GLY A CA 1
ATOM 687 C C . GLY A 1 88 ? 0.660 6.749 -15.497 1.00 96.19 88 GLY A C 1
ATOM 688 O O . GLY A 1 88 ? 1.444 7.639 -15.160 1.00 96.19 88 GLY A O 1
ATOM 689 N N . ALA A 1 89 ? 0.557 5.607 -14.807 1.00 95.38 89 ALA A N 1
ATOM 690 C CA . ALA A 1 89 ? 1.396 5.307 -13.647 1.00 95.38 89 ALA A CA 1
ATOM 691 C C . ALA A 1 89 ? 2.873 5.149 -14.033 1.00 95.38 89 ALA A C 1
ATOM 693 O O . ALA A 1 89 ? 3.746 5.645 -13.317 1.00 95.38 89 ALA A O 1
ATOM 694 N N . ARG A 1 90 ? 3.149 4.499 -15.169 1.00 96.06 90 ARG A N 1
ATOM 695 C CA . ARG A 1 90 ? 4.498 4.361 -15.724 1.00 96.06 90 ARG A CA 1
ATOM 696 C C . ARG A 1 90 ? 5.105 5.710 -16.075 1.00 96.06 90 ARG A C 1
ATOM 698 O O . ARG A 1 90 ? 6.221 5.985 -15.645 1.00 96.06 90 ARG A O 1
ATOM 705 N N . GLU A 1 91 ? 4.380 6.551 -16.806 1.00 97.00 91 GLU A N 1
ATOM 706 C CA . GLU A 1 91 ? 4.889 7.865 -17.197 1.00 97.00 91 GLU A CA 1
ATOM 707 C C . GLU A 1 91 ? 5.130 8.745 -15.970 1.00 97.00 91 GLU A C 1
ATOM 709 O O . GLU A 1 91 ? 6.209 9.310 -15.812 1.00 97.00 91 GLU A O 1
ATOM 714 N N . SER A 1 92 ? 4.197 8.738 -15.013 1.00 96.38 92 SER A N 1
ATOM 715 C CA . SER A 1 92 ? 4.369 9.459 -13.748 1.00 96.38 92 SER A CA 1
ATOM 716 C C . SER A 1 92 ? 5.618 8.998 -12.990 1.00 96.38 92 SER A C 1
ATOM 718 O O . SER A 1 92 ? 6.355 9.824 -12.462 1.00 96.38 92 SER A O 1
ATOM 720 N N . MET A 1 93 ? 5.883 7.686 -12.939 1.00 95.75 93 MET A N 1
ATOM 721 C CA . MET A 1 93 ? 7.085 7.123 -12.306 1.00 95.75 93 MET A CA 1
ATOM 722 C C . MET A 1 93 ? 8.376 7.475 -13.059 1.00 95.75 93 MET A C 1
ATOM 724 O O . MET A 1 93 ? 9.437 7.515 -12.440 1.00 95.75 93 MET A O 1
ATOM 728 N N . ARG A 1 94 ? 8.298 7.709 -14.375 1.00 95.69 94 ARG A N 1
ATOM 729 C CA . ARG A 1 94 ? 9.430 8.098 -15.231 1.00 95.69 94 ARG A CA 1
ATOM 730 C C . ARG A 1 94 ? 9.804 9.564 -15.055 1.00 95.69 94 ARG A C 1
ATOM 732 O O . ARG A 1 94 ? 10.987 9.887 -15.034 1.00 95.69 94 ARG A O 1
ATOM 739 N N . GLU A 1 95 ? 8.807 10.434 -14.947 1.00 95.12 95 GLU A N 1
ATOM 740 C CA . GLU A 1 95 ? 8.999 11.885 -14.853 1.00 95.12 95 GLU A CA 1
ATOM 741 C C . GLU A 1 95 ? 9.175 12.371 -13.408 1.00 95.12 95 GLU A C 1
ATOM 743 O O . GLU A 1 95 ? 9.873 13.353 -13.151 1.00 95.12 95 GLU A O 1
ATOM 748 N N . GLY A 1 96 ? 8.527 11.699 -12.457 1.00 93.50 96 GLY A N 1
ATOM 749 C CA . GLY A 1 96 ? 8.460 12.109 -11.062 1.00 93.50 96 GLY A CA 1
ATOM 750 C C . GLY A 1 96 ? 9.376 11.323 -10.128 1.00 93.50 96 GLY A C 1
ATOM 751 O O . GLY A 1 96 ? 9.888 10.248 -10.431 1.00 93.50 96 GLY A O 1
ATOM 752 N N . HIS A 1 97 ? 9.534 11.837 -8.909 1.00 95.69 97 HIS A N 1
ATOM 753 C CA . HIS A 1 97 ? 10.195 11.091 -7.844 1.00 95.69 97 HIS A CA 1
ATOM 754 C C . HIS A 1 97 ? 9.281 9.957 -7.352 1.00 95.69 97 HIS A C 1
ATOM 756 O O . HIS A 1 97 ? 8.184 10.224 -6.854 1.00 95.69 97 HIS A O 1
ATOM 762 N N . ALA A 1 98 ? 9.748 8.705 -7.420 1.00 94.69 98 ALA A N 1
ATOM 763 C CA . ALA A 1 98 ? 8.941 7.505 -7.159 1.00 94.69 98 ALA A CA 1
ATOM 764 C C . ALA A 1 98 ? 8.122 7.566 -5.856 1.00 94.69 98 ALA A C 1
ATOM 766 O O . ALA A 1 98 ? 6.932 7.266 -5.867 1.00 94.69 98 ALA A O 1
ATOM 767 N N . LEU A 1 99 ? 8.708 8.034 -4.744 1.00 96.31 99 LEU A N 1
ATOM 768 C CA . LEU A 1 99 ? 7.974 8.213 -3.481 1.00 96.31 99 LEU A CA 1
ATOM 769 C C . LEU A 1 99 ? 6.744 9.125 -3.626 1.00 96.31 99 LEU A C 1
ATOM 771 O O . LEU A 1 99 ? 5.671 8.795 -3.127 1.00 96.31 99 LEU A O 1
ATOM 775 N N . VAL A 1 100 ? 6.899 10.271 -4.294 1.00 96.62 100 VAL A N 1
ATOM 776 C CA . VAL A 1 100 ? 5.829 11.267 -4.453 1.00 96.62 100 VAL A CA 1
ATOM 777 C C . VAL A 1 100 ? 4.726 10.699 -5.335 1.00 96.62 100 VAL A C 1
ATOM 779 O O . VAL A 1 100 ? 3.552 10.798 -4.991 1.0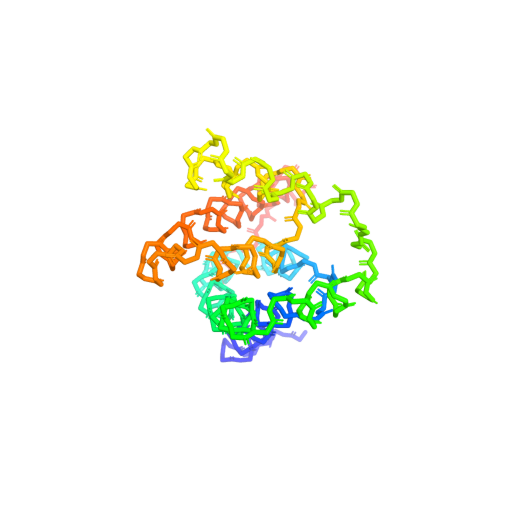0 96.62 100 VAL A O 1
ATOM 782 N N . VAL A 1 101 ? 5.107 10.043 -6.430 1.00 97.12 101 VAL A N 1
ATOM 783 C CA . VAL A 1 101 ? 4.179 9.431 -7.385 1.00 97.12 101 VAL A CA 1
ATOM 784 C C . VAL A 1 101 ? 3.394 8.293 -6.736 1.00 97.12 101 VAL A C 1
ATOM 786 O O . VAL A 1 101 ? 2.168 8.273 -6.814 1.00 97.12 101 VAL A O 1
ATOM 789 N N . MET A 1 102 ? 4.074 7.383 -6.032 1.00 97.38 102 MET A N 1
ATOM 790 C CA . MET A 1 102 ? 3.428 6.283 -5.311 1.00 97.38 102 MET A CA 1
ATOM 791 C C . MET A 1 102 ? 2.498 6.802 -4.211 1.00 97.38 102 MET A C 1
ATOM 793 O O . MET A 1 102 ? 1.405 6.267 -4.020 1.00 97.38 102 MET A O 1
ATOM 797 N N . GLN A 1 103 ? 2.899 7.854 -3.490 1.00 97.31 103 GLN A N 1
ATOM 798 C CA . GLN A 1 103 ? 2.063 8.465 -2.461 1.00 97.31 103 GLN A CA 1
ATOM 799 C C . GLN A 1 103 ? 0.826 9.144 -3.059 1.00 97.31 103 GLN A C 1
ATOM 801 O O . GLN A 1 103 ? -0.274 8.947 -2.540 1.00 97.31 103 GLN A O 1
ATOM 806 N N . ALA A 1 104 ? 0.989 9.917 -4.135 1.00 95.56 104 ALA A N 1
ATOM 807 C CA . ALA A 1 104 ? -0.108 10.583 -4.828 1.00 95.56 104 ALA A CA 1
ATOM 808 C C . ALA A 1 104 ? -1.089 9.558 -5.407 1.00 95.56 104 ALA A C 1
ATOM 810 O O . ALA A 1 104 ? -2.280 9.620 -5.118 1.00 95.56 104 ALA A O 1
ATOM 811 N N . GLY A 1 105 ? -0.582 8.545 -6.113 1.00 93.75 105 GLY A N 1
ATOM 812 C CA . GLY A 1 105 ? -1.386 7.447 -6.641 1.00 93.75 105 GLY A CA 1
ATOM 813 C C . GLY A 1 105 ? -2.150 6.690 -5.559 1.00 93.75 105 GLY A C 1
ATOM 814 O O . GLY A 1 105 ? -3.350 6.457 -5.702 1.00 93.75 105 GLY A O 1
ATOM 815 N N . SER A 1 106 ? -1.487 6.383 -4.437 1.00 92.88 106 SER A N 1
ATOM 816 C CA . SER A 1 106 ? -2.120 5.766 -3.265 1.00 92.88 106 SER A CA 1
ATOM 817 C C . SER A 1 106 ? -3.303 6.596 -2.761 1.00 92.88 106 SER A C 1
ATOM 819 O O . SER A 1 106 ? -4.346 6.034 -2.444 1.00 92.88 106 SER A O 1
ATOM 821 N N . LEU A 1 107 ? -3.199 7.927 -2.726 1.00 91.81 107 LEU A N 1
ATOM 822 C CA . LEU A 1 107 ? -4.291 8.803 -2.282 1.00 91.81 107 LEU A CA 1
ATOM 823 C C . LEU A 1 107 ? -5.397 8.960 -3.336 1.00 91.81 107 LEU A C 1
ATOM 825 O O . LEU A 1 107 ? -6.571 8.979 -2.976 1.00 91.81 107 LEU 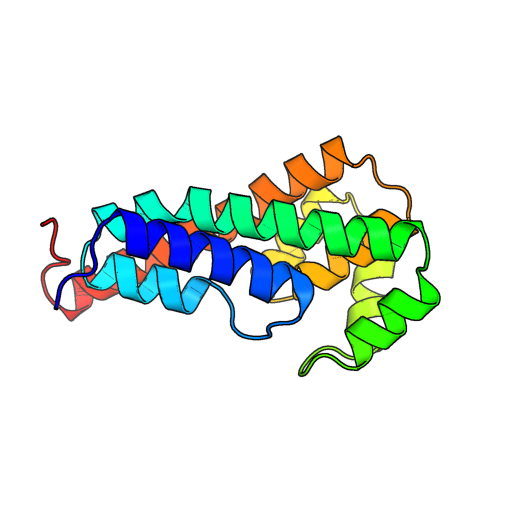A O 1
ATOM 829 N N . SER A 1 108 ? -5.045 8.990 -4.621 1.00 90.69 108 SER A N 1
ATOM 830 C CA . SER A 1 108 ? -5.991 9.072 -5.744 1.00 90.69 108 SER A CA 1
ATOM 831 C C . SER A 1 108 ? -6.742 7.765 -6.028 1.00 90.69 108 SER A C 1
ATOM 833 O O . SER A 1 108 ? -7.634 7.748 -6.869 1.00 90.69 108 SER A O 1
ATOM 835 N N . GLY A 1 109 ? -6.407 6.675 -5.332 1.00 88.62 109 GLY A N 1
ATOM 836 C CA . GLY A 1 109 ? -7.063 5.375 -5.495 1.00 88.62 109 GLY A CA 1
ATOM 837 C C . GLY A 1 109 ? -6.489 4.520 -6.625 1.00 88.62 109 GLY A C 1
ATOM 838 O O . GLY A 1 109 ? -7.125 3.550 -7.030 1.00 88.62 109 GLY A O 1
ATOM 839 N N . VAL A 1 110 ? -5.291 4.843 -7.119 1.00 92.56 110 VAL A N 1
ATOM 840 C CA . VAL A 1 110 ? -4.578 3.996 -8.080 1.00 92.56 110 VAL A CA 1
ATOM 841 C C . VAL A 1 110 ? -4.140 2.704 -7.372 1.00 92.56 110 VAL A C 1
ATOM 843 O O . VAL A 1 110 ? -3.484 2.780 -6.326 1.00 92.56 110 VAL A O 1
ATOM 846 N N . PRO A 1 111 ? -4.467 1.514 -7.911 1.00 93.81 111 PRO A N 1
ATOM 847 C CA . PRO A 1 111 ? -4.115 0.248 -7.280 1.00 93.81 111 PRO A CA 1
ATOM 848 C C . PRO A 1 111 ? -2.605 0.081 -7.092 1.00 93.81 111 PRO A C 1
ATOM 850 O O . PRO A 1 111 ? -1.819 0.227 -8.029 1.00 93.81 111 PRO A O 1
ATOM 853 N N . TYR A 1 112 ? -2.196 -0.304 -5.883 1.00 95.12 112 TYR A N 1
ATOM 854 C CA . TYR A 1 112 ? -0.785 -0.420 -5.501 1.00 95.12 112 TYR A CA 1
ATOM 855 C C . TYR A 1 112 ? 0.013 -1.386 -6.397 1.00 95.12 112 TYR A C 1
ATOM 857 O O . TYR A 1 112 ? 1.167 -1.121 -6.734 1.00 95.12 112 TYR A O 1
ATOM 865 N N . LYS A 1 113 ? -0.628 -2.473 -6.843 1.00 96.62 113 LYS A N 1
ATOM 866 C CA . LYS A 1 113 ? -0.051 -3.487 -7.740 1.00 96.62 113 LYS A CA 1
ATOM 867 C C . LYS A 1 113 ? 0.492 -2.921 -9.059 1.00 96.62 113 LYS A C 1
ATOM 869 O O . LYS A 1 113 ? 1.451 -3.470 -9.591 1.00 96.62 113 LYS A O 1
ATOM 874 N N . ILE A 1 114 ? -0.074 -1.814 -9.556 1.00 96.94 114 ILE A N 1
ATOM 875 C CA . ILE A 1 114 ? 0.408 -1.149 -10.775 1.00 96.94 114 ILE A CA 1
ATOM 876 C C . ILE A 1 114 ? 1.802 -0.575 -10.523 1.00 96.94 114 ILE A C 1
ATOM 878 O O . ILE A 1 114 ? 2.733 -0.875 -11.263 1.00 96.94 114 ILE A O 1
ATOM 882 N N . TYR A 1 115 ? 1.976 0.176 -9.431 1.00 97.50 115 TYR A N 1
ATOM 883 C CA . TYR A 1 115 ? 3.280 0.724 -9.050 1.00 97.50 115 TYR A CA 1
ATOM 884 C C . TYR A 1 115 ? 4.298 -0.358 -8.693 1.00 97.50 115 TYR A C 1
ATOM 886 O O . TYR A 1 115 ? 5.490 -0.149 -8.899 1.00 97.50 115 TYR A O 1
ATOM 894 N N . ALA A 1 116 ? 3.850 -1.508 -8.184 1.00 98.00 116 ALA A N 1
ATOM 895 C CA . ALA A 1 116 ? 4.726 -2.651 -7.960 1.00 98.00 116 ALA A CA 1
ATOM 896 C C . ALA A 1 116 ? 5.313 -3.176 -9.276 1.00 98.00 116 ALA A C 1
ATOM 898 O O . ALA A 1 116 ? 6.534 -3.213 -9.417 1.00 98.00 116 ALA A O 1
ATOM 899 N N . VAL A 1 117 ? 4.462 -3.495 -10.259 1.00 98.19 117 VAL A N 1
ATOM 900 C CA . VAL A 1 117 ? 4.902 -3.963 -11.585 1.00 98.19 117 VAL A CA 1
ATOM 901 C C . VAL A 1 117 ? 5.775 -2.921 -12.280 1.00 98.19 117 VAL A C 1
ATOM 903 O O . VAL A 1 117 ? 6.866 -3.254 -12.729 1.00 98.19 117 VAL A O 1
ATOM 906 N N . VAL A 1 118 ? 5.336 -1.659 -12.315 1.00 97.56 118 VAL A N 1
ATOM 907 C CA . VAL A 1 118 ? 6.084 -0.555 -12.939 1.00 97.56 118 VAL A CA 1
ATOM 908 C C . VAL A 1 118 ? 7.434 -0.341 -12.252 1.00 97.56 118 VAL A C 1
ATOM 910 O O . VAL A 1 118 ? 8.445 -0.165 -12.924 1.00 97.56 118 VAL A O 1
ATOM 913 N N . GLY A 1 119 ? 7.486 -0.388 -10.917 1.00 97.44 119 GLY A N 1
ATOM 914 C CA . GLY A 1 119 ? 8.736 -0.259 -10.167 1.00 97.44 119 GLY A CA 1
ATOM 915 C C . GLY A 1 119 ? 9.731 -1.371 -10.500 1.00 97.44 119 GLY A C 1
ATOM 916 O O . GLY A 1 119 ? 10.917 -1.090 -10.667 1.00 97.44 119 GLY A O 1
ATOM 917 N N . GLY A 1 120 ? 9.244 -2.607 -10.646 1.00 97.69 120 GLY A N 1
ATOM 918 C CA . GLY A 1 120 ? 10.049 -3.746 -11.085 1.00 97.69 120 GLY A CA 1
ATOM 919 C C . GLY A 1 120 ? 10.547 -3.597 -12.517 1.00 97.69 120 GLY A C 1
ATOM 920 O O . GLY A 1 120 ? 11.739 -3.742 -12.769 1.00 97.69 120 GLY A O 1
ATOM 921 N N . GLU A 1 121 ? 9.648 -3.236 -13.433 1.00 97.44 121 GLU A N 1
ATOM 922 C CA . GLU A 1 121 ? 9.961 -2.993 -14.844 1.00 97.44 121 GLU A CA 1
ATOM 923 C C . GLU A 1 121 ? 11.033 -1.904 -15.018 1.00 97.44 121 GLU A C 1
ATOM 925 O O . GLU A 1 121 ? 11.922 -2.022 -15.858 1.00 97.44 121 GLU A O 1
ATOM 930 N N . MET A 1 122 ? 10.971 -0.845 -14.210 1.00 96.38 122 MET A N 1
ATOM 931 C CA . MET A 1 122 ? 11.912 0.276 -14.259 1.00 96.38 122 MET A CA 1
ATOM 932 C C . MET A 1 122 ? 13.200 0.040 -13.456 1.00 96.38 122 MET A C 1
ATOM 934 O O . MET A 1 122 ? 14.069 0.911 -13.434 1.00 96.38 122 MET A O 1
ATOM 938 N N . GLY A 1 123 ? 13.336 -1.102 -12.774 1.00 96.75 123 GLY A N 1
ATOM 939 C CA . GLY A 1 123 ? 14.518 -1.423 -11.973 1.00 96.75 123 GLY A CA 1
ATOM 940 C C . GLY A 1 123 ? 14.696 -0.545 -10.727 1.00 96.75 123 GLY A C 1
ATOM 941 O O . GLY A 1 123 ? 15.826 -0.319 -10.289 1.00 96.75 123 GLY A O 1
ATOM 942 N N . LEU A 1 124 ? 13.608 -0.031 -10.141 1.00 97.12 124 LEU A N 1
ATOM 943 C CA . LEU A 1 124 ? 13.667 0.725 -8.888 1.00 97.12 124 LEU A CA 1
ATOM 944 C C . LEU A 1 124 ? 14.193 -0.177 -7.769 1.00 97.12 124 LEU A C 1
ATOM 946 O O . LEU A 1 124 ? 13.574 -1.187 -7.484 1.00 97.12 124 LEU A O 1
ATOM 950 N N . SER A 1 125 ? 15.270 0.212 -7.074 1.00 97.88 125 SER A N 1
ATOM 951 C CA . SER A 1 125 ? 15.846 -0.578 -5.969 1.00 97.88 125 SER A CA 1
ATOM 952 C C . SER A 1 125 ? 14.765 -1.240 -5.090 1.00 97.88 125 SER A C 1
ATOM 954 O O . SER A 1 125 ? 13.944 -0.514 -4.519 1.00 97.88 125 SER A O 1
ATOM 956 N N . PRO A 1 126 ? 14.770 -2.580 -4.917 1.00 97.25 126 PRO A N 1
ATOM 957 C CA . PRO A 1 126 ? 13.742 -3.284 -4.146 1.00 97.25 126 PRO A CA 1
ATOM 958 C C . PRO A 1 126 ? 13.591 -2.750 -2.717 1.00 97.25 126 PRO A C 1
ATOM 960 O O . PRO A 1 126 ? 12.491 -2.706 -2.170 1.00 97.25 126 PRO A O 1
ATOM 963 N N . VAL A 1 127 ? 14.699 -2.293 -2.123 1.00 97.88 127 VAL A N 1
ATOM 964 C CA . VAL A 1 127 ? 14.712 -1.680 -0.790 1.00 97.88 127 VAL A CA 1
ATOM 965 C C . VAL A 1 127 ? 13.997 -0.329 -0.806 1.00 97.88 127 VAL A C 1
ATOM 967 O O . VAL A 1 127 ? 13.152 -0.081 0.052 1.00 97.88 127 VAL A O 1
ATOM 970 N N . LEU A 1 128 ? 14.285 0.532 -1.789 1.00 97.81 128 LEU A N 1
ATOM 971 C CA . LEU A 1 128 ? 13.596 1.820 -1.924 1.00 97.81 128 LEU A CA 1
ATOM 972 C C . LEU A 1 128 ? 12.115 1.622 -2.236 1.00 97.81 128 LEU A C 1
ATOM 974 O O . LEU A 1 128 ? 11.278 2.271 -1.616 1.00 97.81 128 LEU A O 1
ATOM 978 N N . PHE A 1 129 ? 11.782 0.685 -3.124 1.00 98.06 129 PHE A N 1
ATOM 979 C CA . PHE A 1 129 ? 10.401 0.318 -3.411 1.00 98.06 129 PHE A CA 1
ATOM 980 C C . PHE A 1 129 ? 9.657 -0.114 -2.140 1.00 98.06 129 PHE A C 1
ATOM 982 O O . PHE A 1 129 ? 8.555 0.373 -1.883 1.00 98.06 129 PHE A O 1
ATOM 989 N N . ALA A 1 130 ? 10.256 -0.974 -1.309 1.00 98.12 130 ALA A N 1
ATOM 990 C CA . ALA A 1 130 ? 9.657 -1.399 -0.047 1.00 98.12 130 ALA A CA 1
ATOM 991 C C . ALA A 1 130 ? 9.456 -0.218 0.918 1.00 98.12 130 ALA A C 1
ATOM 993 O O . ALA A 1 130 ? 8.367 -0.059 1.469 1.00 98.12 130 ALA A O 1
ATOM 994 N N . VAL A 1 131 ? 10.458 0.654 1.077 1.00 98.38 131 VAL A N 1
ATOM 995 C CA . VAL A 1 131 ? 10.357 1.854 1.927 1.00 98.38 131 VAL A CA 1
ATOM 996 C C . VAL A 1 131 ? 9.248 2.786 1.436 1.00 98.38 131 VAL A C 1
ATOM 998 O O . VAL A 1 131 ? 8.391 3.197 2.219 1.00 98.38 131 VAL A O 1
ATOM 1001 N N . TYR A 1 132 ? 9.212 3.087 0.138 1.00 98.06 132 TYR A N 1
ATOM 1002 C CA . TYR A 1 132 ? 8.187 3.954 -0.444 1.00 98.06 132 TYR A CA 1
ATOM 1003 C C . TYR A 1 132 ? 6.798 3.331 -0.341 1.00 98.06 132 TYR A C 1
ATOM 1005 O O . TYR A 1 132 ? 5.835 4.039 -0.061 1.00 98.06 132 TYR A O 1
ATOM 1013 N N . SER A 1 133 ? 6.697 2.008 -0.473 1.00 97.56 133 SER A N 1
ATOM 1014 C CA . SER A 1 133 ? 5.454 1.269 -0.259 1.00 97.56 133 SER A CA 1
ATOM 1015 C C . SER A 1 133 ? 4.955 1.405 1.179 1.00 97.56 133 SER A C 1
ATOM 1017 O O . SER A 1 133 ? 3.777 1.693 1.377 1.00 97.56 133 SER A O 1
ATOM 1019 N N . VAL A 1 134 ? 5.832 1.260 2.183 1.00 98.19 134 VAL A N 1
ATOM 1020 C CA . VAL A 1 134 ? 5.465 1.455 3.598 1.00 98.19 134 VAL A CA 1
ATOM 1021 C C . VAL A 1 134 ? 4.925 2.860 3.829 1.00 98.19 134 VAL A C 1
ATOM 1023 O O . VAL A 1 134 ? 3.880 3.002 4.460 1.00 98.19 134 VAL A O 1
ATOM 1026 N N . ILE A 1 135 ? 5.596 3.886 3.300 1.00 98.00 135 ILE A N 1
ATOM 1027 C CA . ILE A 1 135 ? 5.173 5.281 3.468 1.00 98.00 135 ILE A CA 1
ATOM 1028 C C . ILE A 1 135 ? 3.829 5.514 2.763 1.00 98.00 135 ILE A C 1
ATOM 1030 O O . ILE A 1 135 ? 2.849 5.869 3.417 1.00 98.00 135 ILE A O 1
ATOM 1034 N N . ALA A 1 136 ? 3.751 5.225 1.460 1.00 96.06 136 ALA A N 1
ATOM 1035 C CA . ALA A 1 136 ? 2.570 5.476 0.634 1.00 96.06 136 ALA A CA 1
ATOM 1036 C C . ALA A 1 136 ? 1.308 4.779 1.163 1.00 96.06 136 ALA A C 1
ATOM 1038 O O . ALA A 1 136 ? 0.217 5.362 1.180 1.00 96.06 136 ALA A O 1
ATOM 1039 N N . ARG A 1 137 ? 1.456 3.527 1.608 1.00 96.00 137 ARG A N 1
ATOM 1040 C CA . ARG A 1 137 ? 0.367 2.703 2.147 1.00 96.00 137 ARG A CA 1
ATOM 1041 C C . ARG A 1 137 ? 0.051 3.074 3.587 1.00 96.00 137 ARG A C 1
ATOM 1043 O O . ARG A 1 137 ? -1.116 3.224 3.934 1.00 96.00 137 ARG A O 1
ATOM 1050 N N . GLY A 1 138 ? 1.078 3.258 4.414 1.00 96.69 138 GLY A N 1
ATOM 1051 C CA . GLY A 1 138 ? 0.933 3.606 5.822 1.00 96.69 138 GLY A CA 1
ATOM 1052 C C . GLY A 1 138 ? 0.187 4.918 6.014 1.00 96.69 138 GLY A C 1
ATOM 1053 O O . GLY A 1 138 ? -0.756 4.961 6.801 1.00 96.69 138 GLY A O 1
ATOM 1054 N N . VAL A 1 139 ? 0.529 5.949 5.234 1.00 96.88 139 VAL A N 1
ATOM 1055 C CA . VAL A 1 139 ? -0.189 7.231 5.246 1.00 96.88 139 VAL A CA 1
ATOM 1056 C C . VAL A 1 139 ? -1.663 7.027 4.899 1.00 96.88 139 VAL A C 1
ATOM 1058 O O . VAL A 1 139 ? -2.521 7.435 5.678 1.00 96.88 139 VAL A O 1
ATOM 1061 N N . ARG A 1 140 ? -1.985 6.337 3.794 1.00 95.50 140 ARG A N 1
ATOM 1062 C CA . ARG A 1 140 ? -3.381 6.076 3.400 1.00 95.50 140 ARG A CA 1
ATOM 1063 C C . ARG A 1 140 ? -4.153 5.346 4.499 1.00 95.50 140 AR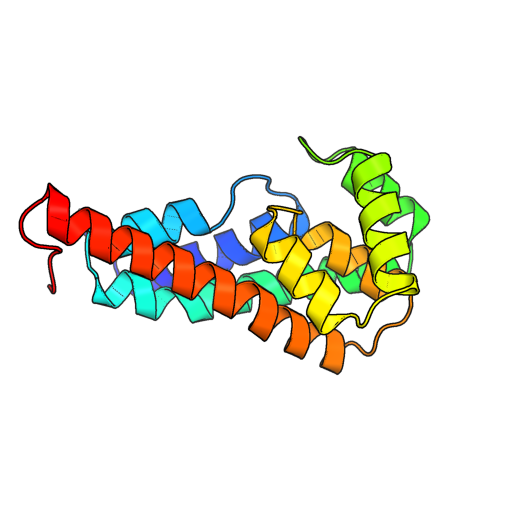G A C 1
ATOM 1065 O O . ARG A 1 140 ? -5.231 5.789 4.887 1.00 95.50 140 ARG A O 1
ATOM 1072 N N . PHE A 1 141 ? -3.604 4.252 5.018 1.00 96.38 141 PHE A N 1
ATOM 1073 C CA . PHE A 1 141 ? -4.286 3.440 6.022 1.00 96.38 141 PHE A CA 1
ATOM 1074 C C . PHE A 1 141 ? -4.491 4.183 7.333 1.00 96.38 141 PHE A C 1
ATOM 1076 O O . PHE A 1 141 ? -5.574 4.098 7.908 1.00 96.38 141 PHE A O 1
ATOM 1083 N N . LEU A 1 142 ? -3.500 4.949 7.791 1.00 97.19 142 LEU A N 1
ATOM 1084 C CA . LEU A 1 142 ? -3.642 5.788 8.978 1.00 97.19 142 LEU A CA 1
ATOM 1085 C C . LEU A 1 142 ? -4.700 6.874 8.776 1.00 97.19 142 LEU A C 1
ATOM 1087 O O . LEU A 1 142 ? -5.520 7.079 9.672 1.00 97.19 142 LEU A O 1
ATOM 1091 N N . LEU A 1 143 ? -4.714 7.530 7.612 1.00 96.56 143 LEU A N 1
ATOM 1092 C CA . LEU A 1 143 ? -5.697 8.560 7.279 1.00 96.56 143 LEU A CA 1
ATOM 1093 C C . LEU A 1 143 ? -7.118 7.994 7.256 1.00 96.56 143 LEU A C 1
ATOM 1095 O O . LEU A 1 143 ? -7.976 8.492 7.979 1.00 96.56 143 LEU A O 1
ATOM 1099 N N . VAL A 1 144 ? -7.363 6.929 6.489 1.00 95.38 144 VAL A N 1
ATOM 1100 C CA . VAL A 1 144 ? -8.699 6.323 6.359 1.00 95.38 144 VAL A CA 1
ATOM 1101 C C . VAL A 1 144 ? -9.186 5.765 7.695 1.00 95.38 144 VAL A C 1
ATOM 1103 O O . VAL A 1 144 ? -10.323 6.019 8.089 1.00 95.38 144 VAL A O 1
ATOM 1106 N N . THR A 1 145 ? -8.318 5.068 8.433 1.00 96.56 145 THR A N 1
ATOM 1107 C CA . THR A 1 145 ? -8.655 4.516 9.755 1.00 96.56 145 THR A CA 1
ATOM 1108 C C . THR A 1 145 ? -8.992 5.629 10.747 1.00 96.56 145 THR A C 1
ATOM 1110 O O . THR A 1 145 ? -9.969 5.526 11.486 1.00 96.56 145 THR A O 1
ATOM 1113 N N . SER A 1 146 ? -8.226 6.724 10.749 1.00 96.56 146 SER A N 1
ATOM 1114 C CA . SER A 1 146 ? -8.468 7.850 11.660 1.00 96.56 146 SER A CA 1
ATOM 1115 C C . SER A 1 146 ? -9.709 8.648 11.291 1.00 96.56 146 SER A C 1
ATOM 1117 O O . SER A 1 146 ? -10.460 9.038 12.182 1.00 96.56 146 SER A O 1
ATOM 1119 N N . LEU A 1 147 ? -9.963 8.844 9.997 1.00 96.00 147 LEU A N 1
ATOM 1120 C CA . LEU A 1 147 ? -11.183 9.483 9.519 1.00 96.00 147 LEU A CA 1
ATOM 1121 C C . LEU A 1 147 ? -12.413 8.651 9.898 1.00 96.00 147 LEU A C 1
ATOM 1123 O O . LEU A 1 147 ? -13.370 9.193 10.444 1.00 96.00 147 LEU A O 1
ATOM 1127 N N . ALA A 1 148 ? -12.366 7.335 9.683 1.00 95.12 148 ALA A N 1
ATOM 1128 C CA . ALA A 1 148 ? -13.437 6.428 10.081 1.00 95.12 148 ALA A CA 1
ATOM 1129 C C . ALA A 1 148 ? -13.686 6.461 11.596 1.00 95.12 148 ALA A C 1
ATOM 1131 O O . ALA A 1 148 ? -14.836 6.530 12.022 1.00 95.12 148 ALA A O 1
ATOM 1132 N N . ALA A 1 149 ? -12.628 6.483 12.413 1.00 94.19 149 ALA A N 1
ATOM 1133 C CA . ALA A 1 149 ? -12.757 6.629 13.860 1.00 94.19 149 ALA A CA 1
ATOM 1134 C C . ALA A 1 149 ? -13.412 7.965 14.254 1.00 94.19 149 ALA A C 1
ATOM 1136 O O . ALA A 1 149 ? -14.294 7.988 15.109 1.00 94.19 149 ALA A O 1
ATOM 1137 N N . ALA A 1 150 ? -13.010 9.076 13.629 1.00 93.88 150 ALA A N 1
ATOM 1138 C CA . ALA A 1 150 ? -13.560 10.399 13.917 1.00 93.88 150 ALA A CA 1
ATOM 1139 C C . ALA A 1 150 ? -15.044 10.505 13.529 1.00 93.88 150 ALA A C 1
ATOM 1141 O O . ALA A 1 150 ? -15.859 10.981 14.318 1.00 93.88 150 ALA A O 1
ATOM 1142 N N . VAL A 1 151 ? -15.406 10.008 12.343 1.00 93.31 151 VAL A N 1
ATOM 1143 C CA . VAL A 1 151 ? -16.799 9.952 11.878 1.00 93.31 151 VAL A CA 1
ATOM 1144 C C . VAL A 1 151 ? -17.631 9.034 12.772 1.00 93.31 151 VAL A C 1
ATOM 1146 O O . VAL A 1 151 ? -18.728 9.410 13.175 1.00 93.31 151 VAL A O 1
ATOM 1149 N N . GLY A 1 152 ? -17.099 7.863 13.135 1.00 90.19 152 GLY A N 1
ATOM 1150 C CA . GLY A 1 152 ? -17.748 6.940 14.064 1.00 90.19 152 GLY A CA 1
ATOM 1151 C C . GLY A 1 152 ? -18.022 7.589 15.419 1.00 90.19 152 GLY A C 1
ATOM 1152 O O . GLY A 1 152 ? -19.131 7.489 15.929 1.00 90.19 152 GLY A O 1
ATOM 1153 N N . TYR A 1 153 ? -17.054 8.327 15.964 1.00 89.94 153 TYR A N 1
ATOM 1154 C CA . TYR A 1 153 ? -17.227 9.064 17.215 1.00 89.94 153 TYR A CA 1
ATOM 1155 C C . TYR A 1 153 ? -18.322 10.132 17.105 1.00 89.94 153 TYR A C 1
ATOM 1157 O O . TYR A 1 153 ? -19.187 10.218 17.973 1.00 89.94 153 TYR A O 1
ATOM 1165 N N . PHE A 1 154 ? -18.314 10.912 16.020 1.00 90.62 154 PHE A N 1
ATOM 1166 C CA . PHE A 1 154 ? -19.284 11.983 15.795 1.00 90.62 154 PHE A CA 1
ATOM 1167 C C . PHE A 1 154 ? -20.717 11.463 15.600 1.00 90.62 154 PHE A C 1
ATOM 1169 O O . PHE A 1 154 ? -21.655 12.048 16.132 1.00 90.62 154 PHE A O 1
ATOM 1176 N N . LEU A 1 155 ? -20.894 10.368 14.853 1.00 89.44 155 LEU A N 1
ATOM 1177 C CA . LEU A 1 155 ? -22.217 9.832 14.516 1.00 89.44 155 LEU A CA 1
ATOM 1178 C C . LEU A 1 155 ? -22.785 8.882 15.576 1.00 89.44 155 LEU A C 1
ATOM 1180 O O . LEU A 1 155 ? -23.997 8.841 15.763 1.00 89.44 155 LEU A O 1
ATOM 1184 N N . LEU A 1 156 ? -21.934 8.096 16.242 1.00 83.56 156 LEU A N 1
ATOM 1185 C CA . LEU A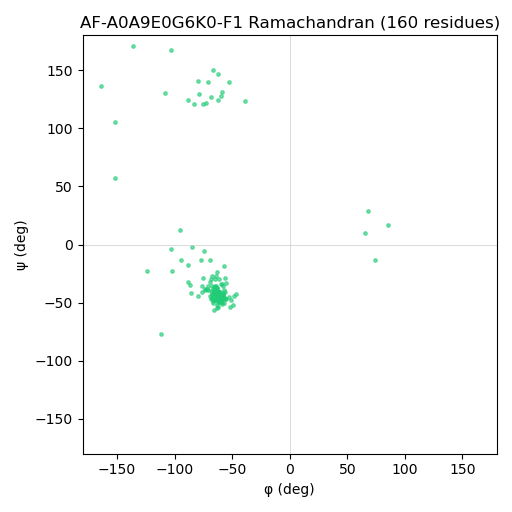 1 156 ? -22.361 7.036 17.165 1.00 83.56 156 LEU A CA 1
ATOM 1186 C C . LEU A 1 156 ? -22.210 7.429 18.642 1.00 83.56 156 LEU A C 1
ATOM 1188 O O . LEU A 1 156 ? -22.588 6.655 19.518 1.00 83.56 156 LEU A O 1
ATOM 1192 N N . GLY A 1 157 ? -21.649 8.605 18.944 1.00 74.50 157 GLY A N 1
ATOM 1193 C CA . GLY A 1 157 ? -21.488 9.123 20.309 1.00 74.50 157 GLY A CA 1
ATOM 1194 C C . GLY A 1 157 ? -20.383 8.452 21.135 1.00 74.50 157 GLY A C 1
ATOM 1195 O O . GLY A 1 157 ? -19.989 8.993 22.164 1.00 74.50 157 GLY A O 1
ATOM 1196 N N . ALA A 1 158 ? -19.851 7.310 20.686 1.00 66.12 158 ALA A N 1
ATOM 1197 C CA . ALA A 1 158 ? -18.619 6.694 21.170 1.00 66.12 158 ALA A CA 1
ATOM 1198 C C . ALA A 1 158 ? -18.123 5.644 20.162 1.00 66.12 158 ALA A C 1
ATOM 1200 O O . ALA A 1 158 ? -18.903 4.822 19.682 1.00 66.12 158 ALA A O 1
ATOM 1201 N N . VAL A 1 159 ? -16.816 5.626 19.879 1.00 65.38 159 VAL A N 1
ATOM 1202 C CA . VAL A 1 159 ? -16.174 4.445 19.280 1.00 65.38 159 VAL A CA 1
ATOM 1203 C C . VAL A 1 159 ? -15.736 3.548 20.438 1.00 65.38 159 VAL A C 1
ATOM 1205 O O . VAL A 1 159 ? -15.025 4.045 21.312 1.00 65.38 159 VAL A O 1
ATOM 1208 N N . PRO A 1 160 ? -16.140 2.268 20.493 1.00 65.94 160 PRO A N 1
ATOM 1209 C CA . PRO A 1 160 ? -15.777 1.387 21.597 1.00 65.94 160 PRO A CA 1
ATOM 1210 C C . PRO A 1 160 ? -14.251 1.234 21.729 1.00 65.94 160 PRO A C 1
ATOM 1212 O O . PRO A 1 160 ? -13.564 0.881 20.764 1.00 65.94 160 PRO A O 1
ATOM 1215 N N . ASP A 1 161 ? -13.728 1.467 22.936 1.00 63.97 161 ASP A N 1
ATOM 1216 C CA . ASP A 1 161 ? -12.298 1.352 23.280 1.00 63.97 161 ASP A CA 1
ATOM 1217 C C . ASP A 1 161 ? -11.922 -0.017 23.892 1.00 63.97 161 ASP A C 1
ATOM 1219 O O . ASP A 1 161 ? -10.821 -0.165 24.422 1.00 63.97 161 ASP A O 1
ATOM 1223 N N . ASN A 1 162 ? -12.832 -1.000 23.812 1.00 58.56 162 ASN A N 1
ATOM 1224 C CA . ASN A 1 162 ? -12.777 -2.300 24.504 1.00 58.56 162 ASN A CA 1
ATOM 1225 C C . ASN A 1 162 ? -11.393 -2.975 24.523 1.00 58.56 162 ASN A C 1
ATOM 1227 O O . ASN A 1 162 ? -10.789 -3.163 23.440 1.00 58.56 162 ASN A O 1
#

Secondary structure (DSSP, 8-state):
-PPPHHHHHHHHHHHHHHHHHT--S-THHHHHHHHHH-HHHHHHHHHHHHHHHHHHHHHHHHHHHHHHHHHHHHHHTSTT--HHHHHHHHHHHHHS-HHHHHHHHHHHT--HHHHHHHHHHTT--HHHHHHHHHHHHHHHHHHHHHHHHHHHHHHHS-----

Mean predicted aligned error: 3.85 Å

pLDDT: mean 93.64, std 7.55, range [51.31, 98.5]

Sequence (162 aa):
MTLSPLRMRTISFLWGFGEATFFFFVPDIWLTYLVLVNRREGYRNIPFVIAGALAGGAVMYLYGAYASDSARLFLDAVPAIGPALIDGARESMREGHALVVMQAGSLSGVPYKIYAVVGGEMGLSPVLFAVYSVIARGVRFLLVTSLAAAVGYFLLGAVPDN